Protein AF-A0A7S0XUC6-F1 (afdb_monomer)

Solvent-accessible surface area (backbone atoms only — not comparable to full-atom values): 6441 Å² total; per-residue (Å²): 134,82,80,78,76,74,66,80,40,84,72,42,68,39,82,85,56,59,34,36,38,31,28,46,63,40,21,28,32,37,27,47,69,74,87,72,57,69,74,44,76,76,51,84,89,24,62,99,52,54,32,32,32,38,54,43,52,71,61,37,41,75,78,65,72,34,81,64,13,55,47,69,37,87,84,63,80,49,71,52,65,40,76,45,75,45,78,85,57,82,89,77,89,83,85,70,96,83,60,93,76,76,132

Structure (mmCIF, N/CA/C/O backbone):
data_AF-A0A7S0XUC6-F1
#
_entry.id   AF-A0A7S0XUC6-F1
#
loop_
_atom_site.group_PDB
_atom_site.id
_atom_site.type_symbol
_atom_site.label_atom_id
_atom_site.label_alt_id
_atom_site.label_comp_id
_atom_site.label_asym_id
_atom_site.label_entity_id
_atom_site.label_seq_id
_atom_site.pdbx_PDB_ins_code
_atom_site.Cartn_x
_atom_site.Cartn_y
_atom_site.Cartn_z
_atom_site.occupancy
_atom_site.B_iso_or_equiv
_atom_site.auth_seq_id
_atom_site.auth_comp_id
_atom_site.auth_asym_id
_atom_site.auth_atom_id
_atom_site.pdbx_PDB_model_num
ATOM 1 N N . GLY A 1 1 ? -12.029 23.259 -14.619 1.00 41.38 1 GLY A N 1
ATOM 2 C CA . GLY A 1 1 ? -12.046 21.792 -14.711 1.00 41.38 1 GLY A CA 1
ATOM 3 C C . GLY A 1 1 ? -11.314 21.288 -13.500 1.00 41.38 1 GLY A C 1
ATOM 4 O O . GLY A 1 1 ? -10.176 21.694 -13.332 1.00 41.38 1 GLY A O 1
ATOM 5 N N . GLY A 1 2 ? -11.991 20.574 -12.603 1.00 56.97 2 GLY A N 1
ATOM 6 C CA . GLY A 1 2 ? -11.337 20.017 -11.418 1.00 56.97 2 GLY A CA 1
ATOM 7 C C . GLY A 1 2 ? -10.541 18.786 -11.825 1.00 56.97 2 GLY A C 1
ATOM 8 O O . GLY A 1 2 ? -11.070 17.954 -12.560 1.00 56.97 2 GLY A O 1
ATOM 9 N N . GLU A 1 3 ? -9.287 18.703 -11.396 1.00 72.19 3 GLU A N 1
ATOM 10 C CA . GLU A 1 3 ? -8.514 17.465 -11.467 1.00 72.19 3 GLU A CA 1
ATOM 11 C C . GLU A 1 3 ? -9.314 16.336 -10.811 1.00 72.19 3 GLU A C 1
ATOM 13 O O . GLU A 1 3 ? -9.892 16.513 -9.734 1.00 72.19 3 GLU A O 1
ATOM 18 N N . ALA A 1 4 ? -9.403 15.193 -11.490 1.00 83.12 4 ALA A N 1
ATOM 19 C CA . ALA A 1 4 ? -10.011 14.012 -10.904 1.00 83.12 4 ALA A CA 1
ATOM 20 C C . ALA A 1 4 ? -9.144 13.556 -9.724 1.00 83.12 4 ALA A C 1
ATOM 22 O O . ALA A 1 4 ? -7.920 13.508 -9.831 1.00 83.12 4 ALA A O 1
ATOM 23 N N . LEU A 1 5 ? -9.777 13.229 -8.5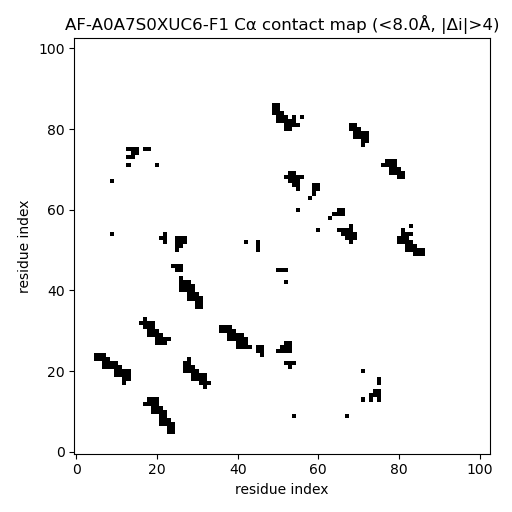98 1.00 88.50 5 LEU A N 1
ATOM 24 C CA . LEU A 1 5 ? -9.053 12.679 -7.457 1.00 88.50 5 LEU A CA 1
ATOM 25 C C . LEU A 1 5 ? -8.447 11.315 -7.836 1.00 88.50 5 LEU A C 1
ATOM 27 O O . LEU A 1 5 ? -9.119 10.543 -8.529 1.00 88.50 5 LEU A O 1
ATOM 31 N N . PRO A 1 6 ? -7.229 10.989 -7.364 1.00 93.62 6 PRO A N 1
ATOM 32 C CA . PRO A 1 6 ? -6.641 9.675 -7.588 1.00 93.62 6 PRO A CA 1
ATOM 33 C C . PRO A 1 6 ? -7.551 8.567 -7.039 1.00 93.62 6 PRO A C 1
ATOM 35 O O . PRO A 1 6 ? -8.195 8.774 -6.000 1.00 93.62 6 PRO A O 1
ATOM 38 N N . PRO A 1 7 ? -7.608 7.395 -7.692 1.00 96.25 7 PRO A N 1
ATOM 39 C CA . PRO A 1 7 ? -8.405 6.276 -7.214 1.00 96.25 7 PRO A CA 1
ATOM 40 C C . PRO A 1 7 ? -7.824 5.689 -5.922 1.00 96.25 7 PRO A C 1
ATOM 42 O O . PRO A 1 7 ? -6.623 5.771 -5.664 1.00 96.25 7 PRO A O 1
ATOM 45 N N . ILE A 1 8 ? -8.689 5.052 -5.137 1.00 97.50 8 ILE A N 1
ATOM 46 C CA . ILE A 1 8 ? -8.289 4.171 -4.039 1.00 97.50 8 ILE A CA 1
ATOM 47 C C . ILE A 1 8 ? -8.059 2.772 -4.614 1.00 97.50 8 ILE A C 1
ATOM 49 O O . ILE A 1 8 ? -8.905 2.266 -5.354 1.00 97.50 8 ILE A O 1
ATOM 53 N N . LEU A 1 9 ? -6.931 2.157 -4.268 1.00 97.62 9 LEU A N 1
ATOM 54 C CA . LEU A 1 9 ? -6.487 0.865 -4.786 1.00 97.62 9 LEU A CA 1
ATOM 55 C C . LEU A 1 9 ? -6.315 -0.157 -3.655 1.00 97.62 9 LEU A C 1
ATOM 57 O O . LEU A 1 9 ? -6.008 0.212 -2.520 1.00 97.62 9 LEU A O 1
ATOM 61 N N . ASP A 1 10 ? -6.538 -1.432 -3.996 1.00 97.19 10 ASP A N 1
ATOM 62 C CA . ASP A 1 10 ? -6.374 -2.616 -3.134 1.00 97.19 10 ASP A CA 1
ATOM 63 C C . ASP A 1 10 ? -6.900 -2.409 -1.704 1.00 97.19 10 ASP A C 1
ATOM 65 O O . ASP A 1 10 ? -6.174 -2.570 -0.733 1.00 97.19 10 ASP A O 1
ATOM 69 N N . ALA A 1 11 ? -8.157 -1.980 -1.552 1.00 97.44 11 ALA A N 1
ATOM 70 C CA . ALA A 1 11 ? -8.744 -1.760 -0.232 1.00 97.44 11 ALA A CA 1
ATOM 71 C C . ALA A 1 11 ? -9.056 -3.091 0.468 1.00 97.44 11 ALA A C 1
ATOM 73 O O . ALA A 1 11 ? -9.778 -3.928 -0.081 1.00 97.44 11 ALA A O 1
ATOM 74 N N . ARG A 1 12 ? -8.570 -3.270 1.702 1.00 97.12 12 ARG A N 1
ATOM 75 C CA . ARG A 1 12 ? -8.785 -4.490 2.490 1.00 97.12 12 ARG A CA 1
ATOM 76 C C . ARG A 1 12 ? -9.181 -4.192 3.920 1.00 97.12 12 ARG A C 1
ATOM 78 O O . ARG A 1 12 ? -8.606 -3.340 4.590 1.00 97.12 12 ARG A O 1
ATOM 85 N N . ILE A 1 13 ? -10.175 -4.934 4.386 1.00 97.06 13 ILE A N 1
ATOM 86 C CA . ILE A 1 13 ? -10.641 -4.885 5.765 1.00 97.06 13 ILE A CA 1
ATOM 87 C C . ILE A 1 13 ? -9.773 -5.799 6.637 1.00 97.06 13 ILE A C 1
ATOM 89 O O . ILE A 1 13 ? -9.380 -6.884 6.205 1.00 97.06 13 ILE A O 1
ATOM 93 N N . CYS A 1 14 ? -9.455 -5.363 7.853 1.00 95.94 14 CYS A N 1
ATOM 94 C CA . CYS A 1 14 ? -8.764 -6.209 8.821 1.00 95.94 14 CYS A CA 1
ATOM 95 C C . CYS A 1 14 ? -9.667 -7.337 9.352 1.00 95.94 14 CYS A C 1
ATOM 97 O O . CYS A 1 14 ? -10.884 -7.341 9.149 1.00 95.94 14 CYS A O 1
ATOM 99 N N . SER A 1 15 ? -9.064 -8.295 10.058 1.00 93.75 15 SER A N 1
ATOM 100 C CA . SER A 1 15 ? -9.723 -9.513 10.550 1.00 93.75 15 SER A CA 1
ATOM 101 C C . SER A 1 15 ? -10.925 -9.242 11.463 1.00 93.75 15 SER A C 1
ATOM 103 O O . SER A 1 15 ? -11.924 -9.956 11.383 1.00 93.75 15 SER A O 1
ATOM 105 N N . ASP A 1 16 ? -10.847 -8.214 12.312 1.00 93.69 16 ASP A N 1
ATOM 106 C CA . ASP A 1 16 ? -11.905 -7.829 13.255 1.00 93.69 16 ASP A CA 1
ATOM 107 C C . ASP A 1 16 ? -12.884 -6.778 12.698 1.00 93.69 16 ASP A C 1
ATOM 109 O O . ASP A 1 16 ? -13.833 -6.385 13.378 1.00 93.69 16 ASP A O 1
ATOM 113 N N . GLY A 1 17 ? -12.678 -6.325 11.459 1.00 96.06 17 GLY A N 1
ATOM 114 C CA . GLY A 1 17 ? -13.538 -5.350 10.797 1.00 96.06 17 GLY A CA 1
ATOM 115 C C . GLY A 1 17 ? -13.380 -3.903 11.270 1.00 96.06 17 GLY A C 1
ATOM 116 O O . GLY A 1 17 ? -14.139 -3.042 10.822 1.00 96.06 17 GLY A O 1
ATOM 117 N N . SER A 1 18 ? -12.439 -3.608 12.170 1.00 95.94 18 SER A N 1
ATOM 118 C CA . SER A 1 18 ? -12.293 -2.284 12.789 1.00 95.94 18 SER A CA 1
ATOM 119 C C . SER A 1 18 ? -11.651 -1.232 11.877 1.00 95.94 18 SER A C 1
ATOM 121 O O . SER A 1 18 ? -11.942 -0.037 12.012 1.00 95.94 18 SER A O 1
ATOM 123 N N . ILE A 1 19 ? -10.805 -1.659 10.936 1.00 96.88 19 ILE A N 1
ATOM 124 C CA . ILE A 1 19 ? -10.083 -0.794 10.002 1.00 96.88 19 ILE A CA 1
ATOM 125 C C . ILE A 1 19 ? -10.132 -1.325 8.566 1.00 96.88 19 ILE A C 1
ATOM 127 O O . ILE A 1 19 ? -10.227 -2.527 8.317 1.00 96.88 19 ILE A O 1
ATOM 131 N N . VAL A 1 20 ? -10.019 -0.401 7.615 1.00 97.81 20 VAL A N 1
ATOM 132 C CA . VAL A 1 20 ? -9.743 -0.677 6.204 1.00 97.81 20 VAL A CA 1
ATOM 133 C C . VAL A 1 20 ? -8.410 -0.033 5.854 1.00 97.81 20 VAL A C 1
ATOM 135 O O . VAL A 1 20 ? -8.244 1.170 6.059 1.00 97.81 20 VAL A O 1
ATOM 138 N N . ALA A 1 21 ? -7.475 -0.824 5.337 1.00 98.25 21 ALA A N 1
ATOM 139 C CA . ALA A 1 21 ? -6.244 -0.339 4.728 1.00 98.25 21 ALA A CA 1
ATOM 140 C C . ALA A 1 21 ? -6.433 -0.202 3.215 1.00 98.25 21 ALA A C 1
ATOM 142 O O . ALA A 1 21 ? -7.244 -0.916 2.625 1.00 98.25 21 ALA A O 1
ATOM 143 N N . PHE A 1 22 ? -5.733 0.740 2.597 1.00 98.56 22 PHE A N 1
ATOM 144 C CA . PHE A 1 22 ? -5.789 0.959 1.154 1.00 98.56 22 PHE A CA 1
ATOM 145 C C . PHE A 1 22 ? -4.621 1.820 0.681 1.00 98.56 22 PHE A C 1
ATOM 147 O O . PHE A 1 22 ? -4.046 2.579 1.464 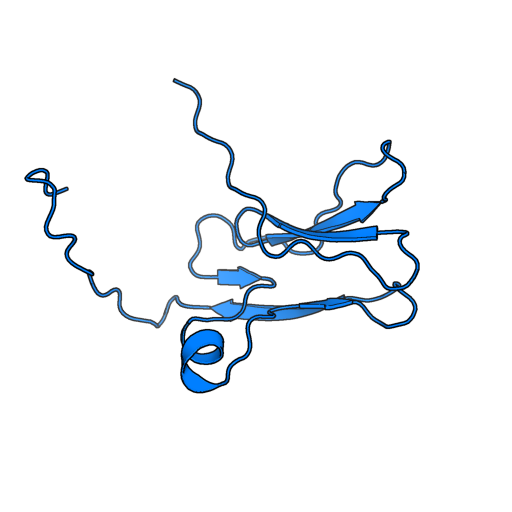1.00 98.56 22 PHE A O 1
ATOM 154 N N . VAL A 1 23 ? -4.317 1.758 -0.614 1.00 98.50 23 VAL A N 1
ATOM 155 C CA . VAL A 1 23 ? -3.344 2.655 -1.243 1.00 98.50 23 VAL A CA 1
ATOM 156 C C . VAL A 1 23 ? -4.073 3.800 -1.934 1.00 98.50 23 VAL A C 1
ATOM 158 O O . VAL A 1 23 ? -5.051 3.596 -2.655 1.00 98.50 23 VAL A O 1
ATOM 161 N N . TRP A 1 24 ? -3.606 5.025 -1.711 1.00 98.12 24 TRP A N 1
ATOM 162 C CA . TRP A 1 24 ? -4.125 6.221 -2.360 1.00 98.12 24 TRP A CA 1
ATOM 163 C C . TRP A 1 24 ? -2.978 7.155 -2.733 1.00 98.12 24 TRP A C 1
ATOM 165 O O . TRP A 1 24 ? -2.229 7.610 -1.872 1.00 98.12 24 TRP A O 1
ATOM 175 N N . ASN A 1 25 ? -2.853 7.451 -4.029 1.00 97.12 25 ASN A N 1
ATOM 176 C CA . ASN A 1 25 ? -1.787 8.298 -4.570 1.00 97.12 25 ASN A CA 1
ATOM 177 C C . ASN A 1 25 ? -0.374 7.837 -4.137 1.00 97.12 25 ASN A C 1
ATOM 179 O O . ASN A 1 25 ? 0.360 8.596 -3.509 1.00 97.12 25 ASN A O 1
ATOM 183 N N . SER A 1 26 ? -0.045 6.569 -4.412 1.00 97.69 26 SER A N 1
ATOM 184 C CA . SER A 1 26 ? 1.239 5.907 -4.091 1.00 97.69 26 SER A CA 1
ATOM 185 C C . SER A 1 26 ? 1.582 5.768 -2.602 1.00 97.69 26 SER A C 1
ATOM 187 O O . SER A 1 26 ? 2.695 5.369 -2.256 1.00 97.69 26 SER A O 1
ATOM 189 N N . GLU A 1 27 ? 0.633 6.060 -1.710 1.00 98.50 27 GLU A N 1
ATOM 190 C CA . GLU A 1 27 ? 0.828 6.007 -0.263 1.00 98.50 27 GLU A CA 1
ATOM 191 C C . GLU A 1 27 ? -0.184 5.092 0.415 1.00 98.50 27 GLU A C 1
ATOM 193 O O . GLU A 1 27 ? -1.343 5.008 0.006 1.00 98.50 27 GLU A O 1
ATOM 198 N N . LEU A 1 28 ? 0.244 4.448 1.496 1.00 98.56 28 LEU A N 1
ATOM 199 C CA . LEU A 1 28 ? -0.583 3.557 2.290 1.00 98.56 28 LEU A CA 1
ATOM 200 C C . LEU A 1 28 ? -1.369 4.343 3.345 1.00 98.56 28 LEU A C 1
ATOM 202 O O . LEU A 1 28 ? -0.828 5.193 4.059 1.00 98.56 28 LEU A O 1
ATOM 206 N N . TYR A 1 29 ? -2.651 4.019 3.469 1.00 98.56 29 TYR A N 1
ATOM 207 C CA . TYR A 1 29 ? -3.589 4.609 4.415 1.00 98.56 29 TYR A CA 1
ATOM 208 C C . TYR A 1 29 ? -4.328 3.537 5.200 1.00 98.56 29 TYR A C 1
ATOM 210 O O . TYR A 1 29 ? -4.500 2.410 4.739 1.00 98.56 29 TYR A O 1
ATOM 218 N N . VAL A 1 30 ? -4.845 3.938 6.359 1.00 98.06 30 VAL A N 1
ATOM 219 C CA . VAL A 1 30 ? -5.857 3.194 7.111 1.00 98.06 30 VAL A CA 1
ATOM 220 C C . VAL A 1 30 ? -6.993 4.113 7.528 1.00 98.06 30 VAL A C 1
ATOM 222 O O . VAL A 1 30 ? -6.783 5.281 7.841 1.00 98.06 30 VAL A O 1
ATOM 225 N N . VAL A 1 31 ? -8.212 3.597 7.583 1.00 98.00 31 VAL A N 1
ATOM 226 C CA . VAL A 1 31 ? -9.373 4.316 8.117 1.00 98.00 31 VAL A CA 1
ATOM 227 C C . VAL A 1 31 ? -10.181 3.392 9.012 1.00 98.00 31 VAL A C 1
ATOM 229 O O . VAL A 1 31 ? -10.295 2.200 8.733 1.00 98.00 31 VAL A O 1
ATOM 232 N N . LYS A 1 32 ? -10.749 3.927 10.096 1.00 97.06 32 LYS A N 1
ATOM 233 C CA . LYS A 1 32 ? -11.687 3.161 10.924 1.00 97.06 32 LYS A CA 1
ATOM 234 C C . LYS A 1 32 ? -13.026 3.012 10.212 1.00 97.06 32 LYS A C 1
ATOM 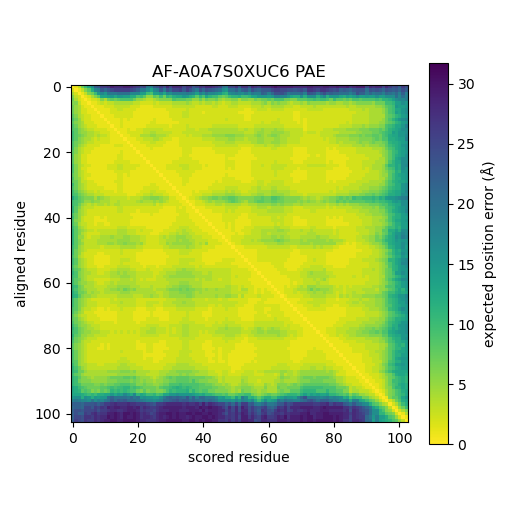236 O O . LYS A 1 32 ? -13.489 3.931 9.541 1.00 97.06 32 LYS A O 1
ATOM 241 N N . THR A 1 33 ? -13.702 1.893 10.436 1.00 96.69 33 THR A N 1
ATOM 242 C CA . THR A 1 33 ? -15.042 1.609 9.890 1.00 96.69 33 THR A CA 1
ATOM 243 C C . THR A 1 33 ? -16.179 2.277 10.680 1.00 96.69 33 THR A C 1
ATOM 245 O O . THR A 1 33 ? -17.345 1.926 10.535 1.00 96.69 33 THR A O 1
ATOM 248 N N . ASP A 1 34 ? -15.863 3.282 11.503 1.00 96.25 34 ASP A N 1
ATOM 249 C CA . ASP A 1 34 ? -16.806 3.985 12.383 1.00 96.25 34 ASP A CA 1
ATOM 250 C C . ASP A 1 34 ? -17.604 5.108 11.689 1.00 96.25 34 ASP A C 1
ATOM 252 O O . ASP A 1 34 ? -18.415 5.779 12.334 1.00 96.25 34 ASP A O 1
ATOM 256 N N . CYS A 1 35 ? -17.352 5.331 10.393 1.00 92.12 35 CYS A N 1
ATOM 257 C CA . CYS A 1 35 ? -17.919 6.401 9.564 1.00 92.12 35 CYS A CA 1
ATOM 258 C C . CYS A 1 35 ? -17.684 7.830 10.096 1.00 92.12 35 CYS A C 1
ATOM 260 O O . CYS A 1 35 ? -18.378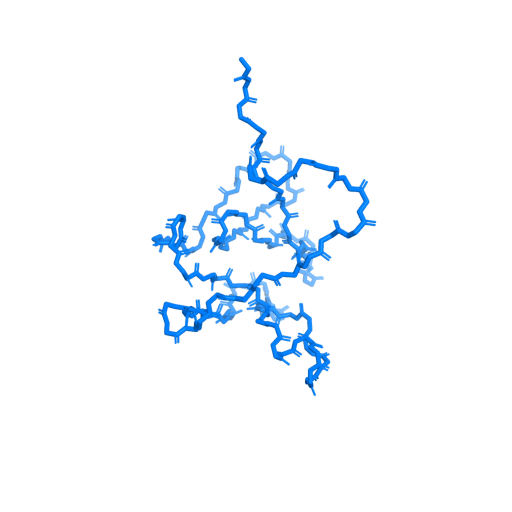 8.762 9.688 1.00 92.12 35 CYS A O 1
ATOM 262 N N . LYS A 1 36 ? -16.734 8.018 11.015 1.00 95.44 36 LYS A N 1
ATOM 263 C CA . LYS A 1 36 ? -16.440 9.303 11.674 1.00 95.44 36 LYS A CA 1
ATOM 264 C C . LYS A 1 36 ? -14.976 9.691 11.543 1.00 95.44 36 LYS A C 1
ATOM 266 O O . LYS A 1 36 ? -14.658 10.876 11.479 1.00 95.44 36 LYS A O 1
ATOM 271 N N . SER A 1 37 ? -14.095 8.701 11.543 1.00 96.44 37 SER A N 1
ATOM 272 C CA . SER A 1 37 ? -12.660 8.896 11.457 1.00 96.44 37 SER A CA 1
ATOM 273 C C . SER A 1 37 ? -12.248 9.230 10.027 1.00 96.44 37 SER A C 1
ATOM 275 O O . SER A 1 37 ? -12.670 8.581 9.072 1.00 96.44 37 SER A O 1
ATOM 277 N N . ALA A 1 38 ? -11.387 10.234 9.884 1.00 97.25 38 ALA A N 1
ATOM 278 C CA . ALA A 1 38 ? -10.703 10.483 8.624 1.00 97.25 38 ALA A CA 1
ATOM 279 C C . ALA A 1 38 ? -9.621 9.410 8.386 1.00 97.25 38 ALA A C 1
ATOM 281 O O . ALA A 1 38 ? -9.102 8.849 9.358 1.00 97.25 38 ALA A O 1
ATOM 282 N N . PRO A 1 39 ? -9.248 9.137 7.124 1.00 97.50 39 PRO A N 1
ATOM 283 C CA . PRO A 1 39 ? -8.103 8.290 6.827 1.00 97.50 39 PRO A CA 1
ATOM 284 C C . PRO A 1 39 ? -6.810 8.819 7.455 1.00 97.50 39 PRO A C 1
ATOM 286 O O . PRO A 1 39 ? -6.488 10.003 7.353 1.00 97.50 39 PRO A O 1
ATOM 289 N N . LEU A 1 40 ? -6.055 7.918 8.071 1.00 97.69 40 LEU A N 1
ATOM 290 C CA . LEU A 1 40 ? -4.710 8.133 8.576 1.00 97.69 40 LEU A CA 1
ATOM 291 C C . LEU A 1 40 ? -3.703 7.660 7.527 1.00 97.69 40 LEU A C 1
ATOM 293 O O . LEU A 1 40 ? -3.734 6.506 7.104 1.00 97.69 40 LEU A O 1
ATOM 297 N N . GLN A 1 41 ? -2.800 8.550 7.133 1.00 98.31 41 GLN A N 1
ATOM 298 C CA . GLN A 1 41 ? -1.683 8.228 6.251 1.00 98.31 41 GLN A CA 1
ATOM 299 C C . GLN A 1 41 ? -0.583 7.500 7.031 1.00 98.31 41 GLN A C 1
ATOM 301 O O . GLN A 1 41 ? -0.156 7.993 8.075 1.00 98.31 41 GLN A O 1
ATOM 306 N N . LEU A 1 42 ? -0.121 6.355 6.525 1.00 98.25 42 LEU A N 1
ATOM 307 C CA . LEU A 1 42 ? 0.942 5.555 7.142 1.00 98.25 42 LEU A CA 1
ATOM 308 C C . LEU A 1 42 ? 2.318 5.796 6.509 1.00 98.25 42 LEU A C 1
ATOM 310 O O . LEU A 1 42 ? 3.325 5.705 7.207 1.00 98.25 42 LEU A O 1
ATOM 314 N N . THR A 1 43 ? 2.370 6.129 5.218 1.00 98.62 43 THR A N 1
ATOM 315 C CA . THR A 1 43 ? 3.616 6.388 4.471 1.00 98.62 43 THR A CA 1
ATOM 316 C C . THR A 1 43 ? 3.579 7.753 3.785 1.00 98.62 43 THR A C 1
ATOM 318 O O . THR A 1 43 ? 2.500 8.269 3.498 1.00 98.62 43 THR A O 1
ATOM 321 N N . THR A 1 44 ? 4.734 8.376 3.544 1.00 98.06 44 THR A N 1
ATOM 322 C CA . THR A 1 44 ? 4.840 9.706 2.915 1.00 98.06 44 THR A CA 1
ATOM 323 C C . THR A 1 44 ? 6.046 9.798 1.969 1.00 98.06 44 THR A C 1
ATOM 325 O O . THR A 1 44 ? 7.009 9.047 2.101 1.00 98.06 44 THR A O 1
ATOM 328 N N . GLY A 1 45 ? 6.020 10.766 1.043 1.00 97.06 45 GLY A N 1
ATOM 329 C CA . GLY A 1 45 ? 7.145 11.113 0.160 1.00 97.06 45 GLY A CA 1
ATOM 330 C C . GLY A 1 45 ? 7.173 10.418 -1.209 1.00 97.06 45 GLY A C 1
ATOM 331 O O . GLY A 1 45 ? 8.100 10.649 -1.976 1.00 97.06 45 GLY A O 1
ATOM 332 N N . SER A 1 46 ? 6.170 9.604 -1.528 1.00 97.25 46 SER A N 1
ATOM 333 C CA . SER A 1 46 ? 6.102 8.782 -2.749 1.00 97.25 46 SER A CA 1
ATOM 334 C C . SER A 1 46 ? 5.183 9.363 -3.830 1.00 97.25 46 SER A C 1
ATOM 336 O O . SER A 1 46 ? 5.193 8.936 -4.977 1.00 97.25 46 SER A O 1
ATOM 338 N N . ARG A 1 47 ? 4.392 10.381 -3.483 1.00 94.81 47 ARG A N 1
ATOM 339 C CA . ARG A 1 47 ? 3.559 11.116 -4.445 1.00 94.81 47 ARG A CA 1
ATOM 340 C C . ARG A 1 47 ? 4.424 11.791 -5.505 1.00 94.81 47 ARG A C 1
ATOM 342 O O . ARG A 1 47 ? 5.407 12.442 -5.157 1.00 94.81 47 ARG A O 1
ATOM 349 N N . ASP A 1 48 ? 4.014 11.660 -6.765 1.00 92.62 48 ASP A N 1
ATOM 350 C CA . ASP A 1 48 ? 4.703 12.218 -7.938 1.00 92.62 48 ASP A CA 1
ATOM 351 C C . ASP A 1 48 ? 6.170 11.756 -8.083 1.00 92.62 48 ASP A C 1
ATOM 353 O O . ASP A 1 48 ? 6.975 12.412 -8.747 1.00 92.62 48 ASP A O 1
ATOM 357 N N . SER A 1 49 ? 6.533 10.630 -7.458 1.00 94.75 49 SER A N 1
ATOM 358 C CA . SER A 1 49 ? 7.848 9.998 -7.579 1.00 94.75 49 SER A CA 1
ATOM 359 C C . SER A 1 49 ? 7.738 8.623 -8.249 1.00 94.75 49 SER A C 1
ATOM 361 O O . SER A 1 49 ? 6.647 8.161 -8.573 1.00 94.75 49 SER A O 1
ATOM 363 N N . ALA A 1 50 ? 8.880 7.965 -8.464 1.00 95.62 50 ALA A N 1
ATOM 364 C CA . ALA A 1 50 ? 8.936 6.582 -8.947 1.00 95.62 50 ALA A CA 1
ATOM 365 C C . ALA A 1 50 ? 8.766 5.546 -7.817 1.00 95.62 50 ALA A C 1
ATOM 367 O O . ALA A 1 50 ? 8.999 4.359 -8.029 1.00 95.62 50 ALA A O 1
ATOM 368 N N . VAL A 1 51 ? 8.417 5.991 -6.605 1.00 98.06 51 VAL A N 1
ATOM 369 C CA . VAL A 1 51 ? 8.241 5.125 -5.439 1.00 98.06 51 VAL A CA 1
ATOM 370 C C . VAL A 1 51 ? 6.758 4.850 -5.218 1.00 98.06 51 VAL A C 1
ATOM 372 O O . VAL A 1 51 ? 5.929 5.752 -5.313 1.00 98.06 51 VAL A O 1
ATOM 375 N N . THR A 1 52 ? 6.417 3.611 -4.874 1.00 98.06 52 THR A N 1
ATOM 376 C CA . THR A 1 52 ? 5.063 3.222 -4.464 1.00 98.06 52 THR A CA 1
ATOM 377 C C . THR A 1 52 ? 5.110 2.414 -3.174 1.00 98.06 52 THR A C 1
ATOM 379 O O . THR A 1 52 ? 5.911 1.490 -3.042 1.00 98.06 52 THR A O 1
ATOM 382 N N . ASN A 1 53 ? 4.230 2.740 -2.225 1.00 98.62 53 ASN A N 1
ATOM 383 C CA . ASN A 1 53 ? 4.059 1.979 -0.988 1.00 98.62 53 ASN A CA 1
ATOM 384 C C . ASN A 1 53 ? 2.771 1.157 -1.027 1.00 98.62 53 ASN A C 1
ATOM 386 O O . ASN A 1 53 ? 1.687 1.700 -1.241 1.00 98.62 53 ASN A O 1
ATOM 390 N N . GLY A 1 54 ? 2.878 -0.138 -0.735 1.00 98.00 54 GLY A N 1
ATOM 391 C CA . GLY A 1 54 ? 1.719 -0.998 -0.509 1.00 98.00 54 GLY A CA 1
ATOM 392 C C . GLY A 1 54 ? 1.083 -1.595 -1.766 1.00 98.00 54 GLY A C 1
ATOM 393 O O . GLY A 1 54 ? 0.030 -2.208 -1.655 1.00 98.00 54 GLY A O 1
ATOM 394 N N . LEU A 1 55 ? 1.682 -1.472 -2.951 1.00 98.12 55 LEU A N 1
A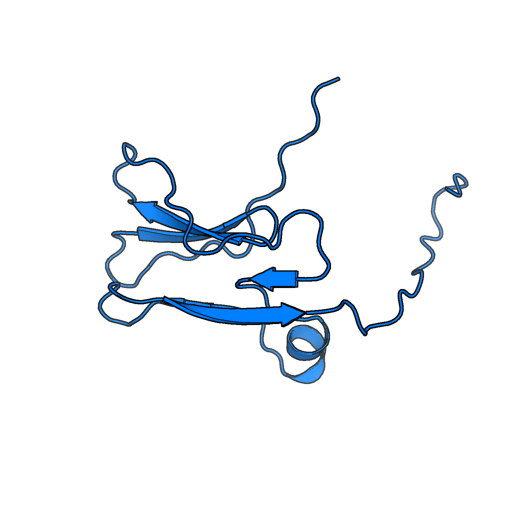TOM 395 C CA . LEU A 1 55 ? 1.229 -2.195 -4.149 1.00 98.12 55 LEU A CA 1
ATOM 396 C C . LEU A 1 55 ? 2.298 -3.181 -4.606 1.00 98.12 55 LEU A C 1
ATOM 398 O O . LEU A 1 55 ? 3.486 -2.903 -4.480 1.00 98.12 55 LEU A O 1
ATOM 402 N N . ALA A 1 56 ? 1.858 -4.322 -5.134 1.00 97.00 56 ALA A N 1
ATOM 403 C CA . ALA A 1 56 ? 2.749 -5.266 -5.795 1.00 97.00 56 ALA A CA 1
ATOM 404 C C . ALA A 1 56 ? 3.246 -4.675 -7.123 1.00 97.00 56 ALA A C 1
ATOM 406 O O . ALA A 1 56 ? 2.448 -4.115 -7.882 1.00 97.00 56 ALA A O 1
ATOM 407 N N . ASP A 1 57 ? 4.536 -4.833 -7.419 1.00 95.19 57 ASP A N 1
ATOM 408 C CA . ASP A 1 57 ? 5.109 -4.434 -8.705 1.00 95.19 57 ASP A CA 1
ATOM 409 C C . ASP A 1 57 ? 4.632 -5.338 -9.859 1.00 95.19 57 ASP A C 1
ATOM 411 O O . ASP A 1 57 ? 3.979 -6.369 -9.663 1.00 95.19 57 ASP A O 1
ATOM 415 N N . TYR A 1 58 ? 4.942 -4.934 -11.092 1.00 92.19 58 TYR A N 1
ATOM 416 C CA . TYR A 1 58 ? 4.531 -5.665 -12.292 1.00 92.19 58 TYR A CA 1
ATOM 417 C C . TYR A 1 58 ? 5.022 -7.122 -12.286 1.00 92.19 58 TYR A C 1
ATOM 419 O O . TYR A 1 58 ? 4.259 -8.041 -12.582 1.00 92.19 58 TYR A O 1
ATOM 427 N N . VAL A 1 59 ? 6.281 -7.348 -11.897 1.00 93.75 59 VAL A N 1
ATOM 428 C CA . VAL A 1 59 ? 6.888 -8.686 -11.894 1.00 93.75 59 VAL A CA 1
ATOM 429 C C . VAL A 1 59 ? 6.237 -9.585 -10.842 1.00 93.75 59 VAL A C 1
ATOM 431 O O . VAL A 1 59 ? 5.961 -10.751 -11.124 1.00 93.75 59 VAL A O 1
ATOM 434 N N . ALA A 1 60 ? 5.935 -9.066 -9.649 1.00 94.88 60 ALA A N 1
ATOM 435 C CA . ALA A 1 60 ? 5.219 -9.819 -8.626 1.00 94.88 60 ALA A CA 1
ATOM 436 C C . ALA A 1 60 ? 3.833 -10.264 -9.105 1.00 94.88 60 ALA A C 1
ATOM 438 O O . ALA A 1 60 ? 3.431 -11.401 -8.834 1.00 94.88 60 ALA A O 1
ATOM 439 N N . GLN A 1 61 ? 3.122 -9.401 -9.832 1.00 93.19 61 GLN A N 1
ATOM 440 C CA . GLN A 1 61 ? 1.799 -9.724 -10.357 1.00 93.19 61 GLN A CA 1
ATOM 441 C C . GLN A 1 61 ? 1.865 -10.789 -11.460 1.00 93.19 61 GLN A C 1
ATOM 443 O O . GLN A 1 61 ? 1.163 -11.797 -11.368 1.00 93.19 61 GLN A O 1
ATOM 448 N N . GLU A 1 62 ? 2.725 -10.605 -12.462 1.00 92.69 62 GLU A N 1
ATOM 449 C CA . GLU A 1 62 ? 2.773 -11.468 -13.651 1.00 92.69 62 GLU A CA 1
ATOM 450 C C . GLU A 1 62 ? 3.491 -12.802 -13.403 1.00 92.69 62 GLU A C 1
ATOM 452 O O . GLU A 1 62 ? 3.000 -13.860 -13.794 1.00 92.69 62 GLU A O 1
ATOM 457 N N . GLU A 1 63 ? 4.639 -12.776 -12.723 1.00 96.25 63 GLU A N 1
ATOM 458 C CA . GLU A 1 63 ? 5.544 -13.933 -12.655 1.00 96.25 63 GLU A CA 1
ATOM 459 C C . GLU A 1 63 ? 5.418 -14.714 -11.341 1.00 96.25 63 GLU A C 1
ATOM 461 O O . GLU A 1 63 ? 5.726 -15.907 -11.280 1.00 96.25 63 GLU A O 1
ATOM 466 N N . MET A 1 64 ? 4.968 -14.058 -10.267 1.00 94.88 64 MET A N 1
ATOM 467 C CA . MET A 1 64 ? 4.871 -14.668 -8.933 1.00 94.88 64 MET A CA 1
ATOM 468 C C . MET A 1 64 ? 3.428 -14.934 -8.492 1.00 94.88 64 MET A C 1
ATOM 470 O O . MET A 1 64 ? 3.218 -15.610 -7.483 1.00 94.88 64 M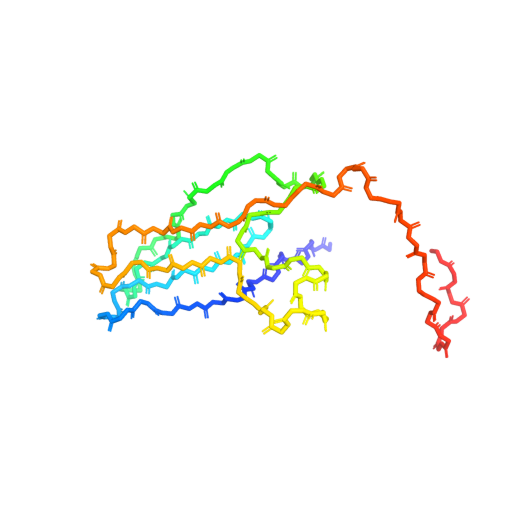ET A O 1
ATOM 474 N N . GLY A 1 65 ? 2.432 -14.403 -9.211 1.00 94.75 65 GLY A N 1
ATOM 475 C CA . GLY A 1 65 ? 1.022 -14.483 -8.826 1.00 94.75 65 GLY A CA 1
ATOM 476 C C . GLY A 1 65 ? 0.707 -13.769 -7.505 1.00 94.75 65 GLY A C 1
ATOM 477 O O . GLY A 1 65 ? -0.232 -14.158 -6.805 1.00 94.75 65 GLY A O 1
ATOM 478 N N . ARG A 1 66 ? 1.499 -12.753 -7.135 1.00 96.19 66 ARG A N 1
ATOM 479 C CA . ARG A 1 66 ? 1.322 -11.951 -5.919 1.00 96.19 66 ARG A CA 1
ATOM 480 C C . ARG A 1 66 ? 0.706 -10.604 -6.278 1.00 96.19 66 ARG A C 1
ATOM 482 O O . ARG A 1 66 ? 1.369 -9.729 -6.818 1.00 96.19 66 ARG A O 1
ATOM 489 N N . TYR A 1 67 ? -0.552 -10.430 -5.891 1.00 95.56 67 TYR A N 1
ATOM 490 C CA . TYR A 1 67 ? -1.326 -9.207 -6.137 1.00 95.56 67 TYR A CA 1
ATOM 491 C C . TYR A 1 67 ? -1.349 -8.245 -4.938 1.00 95.56 67 TYR A C 1
ATOM 493 O O . TYR A 1 67 ? -1.998 -7.208 -4.987 1.00 95.56 67 TYR A O 1
ATOM 501 N N . GLU A 1 68 ? -0.674 -8.606 -3.847 1.00 96.06 68 GLU A N 1
ATOM 502 C CA . GLU A 1 68 ? -0.660 -7.877 -2.575 1.00 96.06 68 GLU A CA 1
ATOM 503 C C . GLU A 1 68 ? 0.674 -7.165 -2.368 1.00 96.06 68 GLU A C 1
ATOM 505 O O . GLU A 1 68 ? 1.729 -7.796 -2.488 1.00 96.06 68 GLU A O 1
ATOM 510 N N . GLY A 1 69 ? 0.619 -5.886 -1.990 1.00 97.81 69 GLY A N 1
ATOM 511 C CA . GLY A 1 69 ? 1.787 -5.104 -1.570 1.00 97.81 69 GLY A CA 1
ATOM 512 C C . GLY A 1 69 ? 1.805 -4.748 -0.080 1.00 97.81 69 GLY A C 1
ATOM 513 O O . GLY A 1 69 ? 2.754 -4.119 0.384 1.00 97.81 69 GLY A O 1
ATOM 514 N N . TYR A 1 70 ? 0.777 -5.125 0.686 1.00 98.50 70 TYR A N 1
ATOM 515 C CA . TYR A 1 70 ? 0.737 -4.939 2.136 1.00 98.50 70 TYR A CA 1
ATOM 516 C C . TYR A 1 70 ? -0.070 -6.036 2.841 1.00 98.50 70 TYR A C 1
ATOM 518 O O . TYR A 1 70 ? -0.936 -6.681 2.251 1.00 98.50 70 TYR A O 1
ATOM 526 N N . TRP A 1 71 ? 0.199 -6.217 4.136 1.00 97.88 71 TRP A N 1
ATOM 527 C CA . TRP A 1 71 ? -0.404 -7.241 4.986 1.00 97.88 71 TRP A CA 1
ATOM 528 C C . TRP A 1 71 ? -0.701 -6.681 6.375 1.00 97.88 71 TRP A C 1
ATOM 530 O O . TRP A 1 71 ? 0.201 -6.244 7.093 1.00 97.88 71 TRP A O 1
ATOM 540 N N . ILE A 1 72 ? -1.975 -6.711 6.763 1.00 97.69 72 ILE A N 1
ATOM 541 C CA . ILE A 1 72 ? -2.426 -6.335 8.107 1.00 97.69 72 ILE A CA 1
ATOM 542 C C . ILE A 1 72 ? -2.145 -7.505 9.059 1.00 97.69 72 ILE A C 1
ATOM 544 O O . ILE A 1 72 ? -2.426 -8.658 8.724 1.00 97.69 72 ILE A O 1
ATOM 548 N N . SER A 1 73 ? -1.596 -7.229 10.243 1.00 96.25 73 SER A N 1
ATOM 549 C CA . SER A 1 73 ? -1.350 -8.259 11.252 1.00 96.25 73 SER A CA 1
ATOM 550 C C . SER A 1 73 ? -2.661 -8.912 11.721 1.00 96.25 73 SER A C 1
ATOM 552 O O . SER A 1 73 ? -3.713 -8.269 11.707 1.00 96.25 73 SER A O 1
ATOM 554 N N . PRO A 1 74 ? -2.641 -10.178 12.182 1.00 94.31 74 PRO A N 1
ATOM 555 C CA . PRO A 1 74 ? -3.858 -10.874 12.613 1.00 94.31 74 PRO A CA 1
ATOM 556 C C . PRO A 1 74 ? -4.638 -10.175 13.736 1.00 94.31 74 PRO A C 1
ATOM 558 O O . PRO A 1 74 ? -5.857 -10.323 13.814 1.00 94.31 74 PRO A O 1
ATOM 561 N N . ASP A 1 75 ? -3.940 -9.426 14.592 1.00 94.38 75 ASP A N 1
ATOM 562 C CA . ASP A 1 75 ? -4.486 -8.629 15.696 1.00 94.38 75 ASP A CA 1
ATOM 563 C C . ASP A 1 75 ? -4.831 -7.179 15.296 1.00 94.38 75 ASP A C 1
ATOM 565 O O . ASP A 1 75 ? -5.231 -6.390 16.145 1.00 94.38 75 ASP A O 1
ATOM 569 N N . SER A 1 76 ? -4.695 -6.826 14.014 1.00 94.38 76 SER A N 1
ATOM 570 C CA . SER A 1 76 ? -5.022 -5.511 13.443 1.00 94.38 76 SER A CA 1
ATOM 571 C C . SER A 1 76 ? -4.222 -4.326 14.008 1.00 94.38 76 SER A C 1
ATOM 573 O O . SER A 1 76 ? -4.651 -3.178 13.886 1.00 94.38 76 SER A O 1
ATOM 575 N N . THR A 1 77 ? -3.055 -4.570 14.616 1.00 93.56 77 THR A N 1
ATOM 576 C CA . THR A 1 77 ? -2.228 -3.517 15.238 1.00 93.56 77 THR A CA 1
ATOM 577 C C . THR A 1 77 ? -1.061 -3.040 14.373 1.00 93.56 77 THR A C 1
ATOM 579 O O . THR A 1 77 ? -0.572 -1.927 14.572 1.00 93.56 77 THR A O 1
ATOM 582 N N . LEU A 1 78 ? -0.614 -3.852 13.412 1.00 96.00 78 LEU A N 1
ATOM 583 C CA . LEU A 1 78 ? 0.537 -3.579 12.556 1.00 96.00 78 LEU A CA 1
ATOM 584 C C . LEU A 1 78 ? 0.184 -3.793 11.084 1.00 96.00 78 LEU A C 1
ATOM 586 O O . LEU A 1 78 ? -0.688 -4.589 10.739 1.00 96.00 78 LEU A O 1
ATOM 590 N N . VAL A 1 79 ? 0.915 -3.108 10.208 1.00 97.69 79 VAL A N 1
ATOM 591 C CA . VAL A 1 79 ? 0.866 -3.337 8.763 1.00 97.69 79 VAL A CA 1
ATOM 592 C C . VAL A 1 79 ? 2.293 -3.499 8.257 1.00 97.69 79 VAL A C 1
ATOM 594 O O . VAL A 1 79 ? 3.120 -2.607 8.436 1.00 97.69 79 VAL A O 1
ATOM 597 N N . ALA A 1 80 ? 2.584 -4.646 7.650 1.00 98.25 80 ALA A N 1
ATOM 598 C CA . ALA A 1 80 ? 3.783 -4.828 6.841 1.00 98.25 80 ALA A CA 1
ATOM 599 C C . ALA A 1 80 ? 3.469 -4.385 5.411 1.00 98.25 80 ALA A C 1
ATOM 601 O O . ALA A 1 80 ? 2.372 -4.643 4.922 1.00 98.25 80 ALA A O 1
ATOM 602 N N . PHE A 1 81 ? 4.408 -3.732 4.735 1.00 98.62 81 PHE A N 1
ATOM 603 C CA . PHE A 1 81 ? 4.217 -3.290 3.357 1.00 98.62 81 PHE A CA 1
ATOM 604 C C . PHE A 1 81 ? 5.521 -3.370 2.573 1.00 98.62 81 PHE A C 1
ATOM 606 O O . PHE A 1 81 ? 6.613 -3.312 3.140 1.00 98.62 81 PHE A O 1
ATOM 613 N N . GLU A 1 82 ? 5.381 -3.509 1.265 1.00 98.25 82 GLU A N 1
ATOM 614 C CA . GLU A 1 82 ? 6.452 -3.360 0.296 1.00 98.25 82 GLU A CA 1
ATOM 615 C C . GLU A 1 82 ? 6.541 -1.900 -0.155 1.00 98.25 82 GLU A C 1
ATOM 617 O O . GLU A 1 82 ? 5.524 -1.254 -0.426 1.00 98.25 82 GLU A O 1
ATOM 622 N N . GLN A 1 83 ? 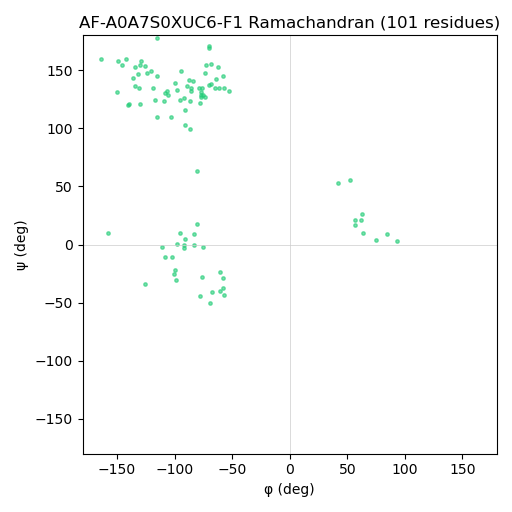7.770 -1.397 -0.242 1.00 98.38 83 GLN A N 1
ATOM 623 C CA . GLN A 1 83 ? 8.093 -0.163 -0.941 1.00 98.38 83 GLN A CA 1
ATOM 624 C C . GLN A 1 83 ? 8.863 -0.530 -2.206 1.00 98.38 83 GLN A C 1
ATOM 626 O O . GLN A 1 83 ? 9.904 -1.183 -2.127 1.00 98.38 83 GLN A O 1
ATOM 631 N N . VAL A 1 84 ? 8.348 -0.097 -3.349 1.00 97.81 84 VAL A N 1
ATOM 632 C CA . VAL A 1 84 ? 8.949 -0.327 -4.664 1.00 97.81 84 VAL A CA 1
ATOM 633 C C . VAL A 1 84 ? 9.503 0.998 -5.166 1.00 97.81 84 VAL A C 1
ATOM 635 O O . VAL A 1 84 ? 8.788 1.993 -5.125 1.00 97.81 84 VAL A O 1
ATOM 638 N N . ASP A 1 85 ? 10.755 1.017 -5.622 1.00 97.69 85 ASP A N 1
ATOM 639 C CA . ASP A 1 85 ? 11.387 2.165 -6.285 1.00 97.69 85 ASP A CA 1
ATOM 640 C C . ASP A 1 85 ? 11.716 1.791 -7.734 1.00 97.69 85 ASP A C 1
ATOM 642 O O . ASP A 1 85 ? 12.611 0.986 -7.999 1.00 97.69 85 ASP A O 1
ATOM 646 N N . GLU A 1 86 ? 10.979 2.381 -8.672 1.00 96.31 86 GLU A N 1
ATOM 647 C CA . GLU A 1 86 ? 11.118 2.141 -10.107 1.00 96.31 86 GLU A CA 1
ATOM 648 C C . GLU A 1 86 ? 12.016 3.181 -10.800 1.00 96.31 86 GLU A C 1
ATOM 650 O O . GLU A 1 86 ? 12.114 3.191 -12.023 1.00 96.31 86 GLU A O 1
ATOM 655 N N . SER A 1 87 ? 12.732 4.042 -10.063 1.00 96.12 87 SER A N 1
ATOM 656 C CA . SER A 1 87 ? 13.585 5.092 -10.655 1.00 96.12 87 SER A CA 1
ATOM 657 C C . SER A 1 87 ? 14.707 4.555 -11.556 1.00 96.12 87 SER A C 1
ATOM 659 O O . SER A 1 87 ? 15.199 5.267 -12.434 1.00 96.12 87 SER A O 1
ATOM 661 N N . GLY A 1 88 ? 15.115 3.298 -11.352 1.00 95.31 88 GLY A N 1
ATOM 662 C CA . GLY A 1 88 ? 16.083 2.585 -12.188 1.00 95.31 88 GLY A CA 1
ATOM 663 C C . GLY A 1 88 ? 15.469 1.769 -13.332 1.00 95.31 88 GLY A C 1
ATOM 664 O O . GLY A 1 88 ? 16.218 1.160 -14.099 1.00 95.31 88 GLY A O 1
ATOM 665 N N . VAL A 1 89 ? 14.138 1.718 -13.446 1.00 93.69 89 VAL A N 1
ATOM 666 C CA . VAL A 1 89 ? 13.421 0.918 -14.445 1.00 93.69 89 VAL A CA 1
ATOM 667 C C . VAL A 1 89 ? 13.172 1.765 -15.700 1.00 93.69 89 VAL A C 1
ATOM 669 O O . VAL A 1 89 ? 12.620 2.860 -15.604 1.00 93.69 89 VAL A O 1
ATOM 672 N N . PRO A 1 90 ? 13.568 1.307 -16.902 1.00 92.81 90 PRO A N 1
ATOM 673 C CA . PRO A 1 90 ? 13.300 2.050 -18.128 1.00 92.81 90 PRO A CA 1
ATOM 674 C C . PRO A 1 90 ? 11.806 2.081 -18.472 1.00 92.81 90 PRO A C 1
ATOM 676 O O . PRO A 1 90 ? 11.129 1.054 -18.438 1.00 92.81 90 PRO A O 1
ATOM 679 N N . GLU A 1 91 ? 11.308 3.240 -18.902 1.00 90.50 91 GLU A N 1
ATOM 680 C CA . GLU A 1 91 ? 9.943 3.365 -19.414 1.00 90.50 91 GLU A CA 1
ATOM 681 C C . GLU A 1 91 ? 9.819 2.785 -20.832 1.00 90.50 91 GLU A C 1
ATOM 683 O O . GLU A 1 91 ? 10.540 3.175 -21.757 1.00 90.50 91 GLU A O 1
ATOM 688 N N . TYR A 1 92 ? 8.838 1.903 -21.030 1.00 89.56 92 TYR A N 1
ATOM 689 C CA . TYR A 1 92 ? 8.480 1.359 -22.339 1.00 89.56 92 TYR A CA 1
ATOM 690 C C . TYR A 1 92 ? 7.041 1.733 -22.698 1.00 89.56 92 TYR A C 1
ATOM 692 O O . TYR A 1 92 ? 6.122 1.608 -21.893 1.00 89.56 92 TYR A O 1
ATOM 700 N N . ARG A 1 93 ? 6.822 2.185 -23.937 1.00 87.50 93 ARG A N 1
ATOM 701 C CA . ARG A 1 93 ? 5.492 2.598 -24.407 1.00 87.50 93 ARG A CA 1
ATOM 702 C C . ARG A 1 93 ? 4.708 1.412 -24.955 1.00 87.50 93 ARG A C 1
ATOM 704 O O . ARG A 1 93 ? 5.130 0.787 -25.926 1.00 87.50 93 ARG A O 1
ATOM 711 N N . ILE A 1 94 ? 3.522 1.178 -24.399 1.00 86.44 94 ILE A N 1
ATOM 712 C CA . ILE A 1 94 ? 2.534 0.248 -24.956 1.00 86.44 94 ILE A CA 1
ATOM 713 C C . ILE A 1 94 ? 1.618 1.032 -25.906 1.00 86.44 94 ILE A C 1
ATOM 715 O O . ILE A 1 94 ? 0.912 1.951 -25.495 1.00 86.44 94 ILE A O 1
ATOM 719 N N . MET A 1 95 ? 1.647 0.699 -27.199 1.00 87.50 95 MET A N 1
ATOM 720 C CA . MET A 1 95 ? 0.851 1.389 -28.223 1.00 87.50 95 MET A CA 1
ATOM 721 C C . MET A 1 95 ? -0.614 0.937 -28.188 1.00 87.50 95 MET A C 1
ATOM 723 O O . MET A 1 95 ? -0.908 -0.234 -28.419 1.00 87.50 95 MET A O 1
ATOM 727 N N . HIS A 1 96 ? -1.545 1.872 -27.987 1.00 73.06 96 HIS A N 1
ATOM 728 C CA . HIS A 1 96 ? -2.981 1.593 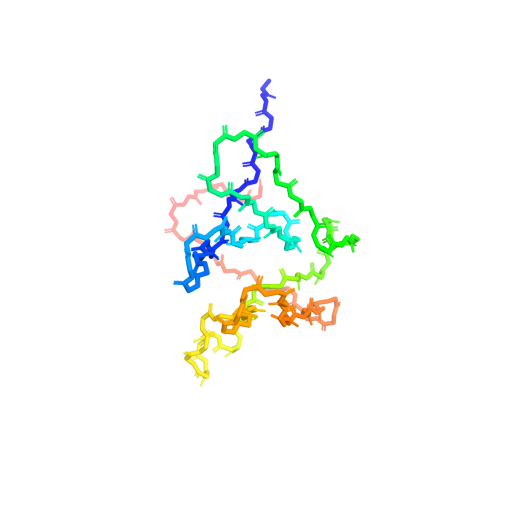-28.041 1.00 73.06 96 HIS A CA 1
ATOM 729 C C . HIS A 1 96 ? -3.527 1.803 -29.468 1.00 73.06 96 HIS A C 1
ATOM 731 O O . HIS A 1 96 ? -3.737 2.935 -29.902 1.00 73.06 96 HIS A O 1
ATOM 737 N N . GLN A 1 97 ? -3.778 0.726 -30.221 1.00 68.12 97 GLN A N 1
ATOM 738 C CA . GLN A 1 97 ? -4.238 0.795 -31.622 1.00 68.12 97 GLN A CA 1
ATOM 739 C C . GLN A 1 97 ? -5.753 1.061 -31.754 1.00 68.12 97 GLN A C 1
ATOM 741 O O . GLN A 1 97 ? -6.502 0.231 -32.261 1.00 68.12 97 GLN A O 1
ATOM 746 N N . GLY A 1 98 ? -6.218 2.224 -31.288 1.00 64.38 98 GLY A N 1
ATOM 747 C CA . GLY A 1 98 ? -7.641 2.602 -31.360 1.00 64.38 98 GLY A CA 1
ATOM 748 C C . GLY A 1 98 ? -7.950 4.101 -31.279 1.00 64.38 98 GLY A C 1
ATOM 749 O O . GLY A 1 98 ? -9.110 4.470 -31.122 1.00 64.38 98 GLY A O 1
ATOM 750 N N . SER A 1 99 ? -6.943 4.972 -31.357 1.00 62.09 99 SER A N 1
ATOM 751 C CA . SER A 1 99 ? -7.115 6.428 -31.372 1.00 62.09 99 SER A CA 1
ATOM 752 C C . SER A 1 99 ? -5.984 7.067 -32.175 1.00 62.09 99 SER A C 1
ATOM 754 O O . SER A 1 99 ? -4.818 6.776 -31.924 1.00 62.09 99 SER A O 1
ATOM 756 N N . ASP A 1 100 ? -6.328 7.960 -33.107 1.00 59.16 100 ASP A N 1
ATOM 757 C CA . ASP A 1 100 ? -5.367 8.711 -33.935 1.00 59.16 100 ASP A CA 1
ATOM 758 C C . ASP A 1 100 ? -4.660 9.845 -33.173 1.00 59.16 100 ASP A C 1
ATOM 760 O O . ASP A 1 100 ? -3.811 10.546 -33.728 1.00 59.16 100 ASP A O 1
ATOM 764 N N . LYS A 1 101 ? -4.998 10.069 -31.899 1.00 53.72 101 LYS A N 1
ATOM 765 C CA . LYS A 1 101 ? -4.281 11.044 -31.075 1.00 53.72 101 LYS A CA 1
ATOM 766 C C . LYS A 1 101 ? -3.071 10.390 -30.430 1.00 53.72 101 LYS A C 1
ATOM 768 O O . LYS A 1 101 ? -3.175 9.717 -29.409 1.00 53.72 101 LYS A O 1
ATOM 773 N N . VAL A 1 102 ? -1.925 10.632 -31.053 1.00 56.62 102 VAL A N 1
ATOM 774 C CA . VAL A 1 102 ? -0.618 10.534 -30.413 1.00 56.62 102 VAL A CA 1
ATOM 775 C C . VAL A 1 102 ? -0.410 11.774 -29.541 1.00 56.62 102 VAL A C 1
ATOM 777 O O . VAL A 1 102 ? -0.524 12.880 -30.058 1.00 56.62 102 VAL A O 1
ATOM 780 N N . GLY A 1 103 ? -0.077 11.575 -28.263 1.00 54.97 103 GLY A N 1
ATOM 781 C CA . GLY A 1 103 ? 0.516 12.602 -27.389 1.00 54.97 103 GLY A CA 1
ATOM 782 C C . GLY A 1 103 ? -0.431 13.669 -26.859 1.00 54.97 103 GLY A C 1
ATOM 783 O O . GLY A 1 103 ? -0.910 14.504 -27.654 1.00 54.97 103 GLY A O 1
#

pLDDT: mean 92.0, st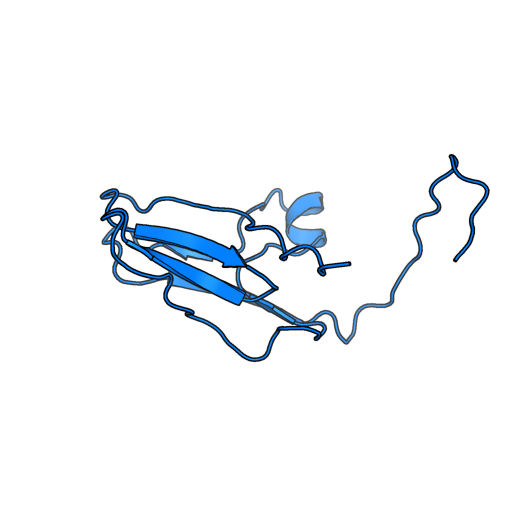d 11.69, range [41.38, 98.62]

Foldseek 3Di:
DDDDAFDWADWDAAPVRQKIWTFGQLWIWIFGPPVPTDIDTDDDDPHPAQKHKWADDPCCVPPVVDGTQKDQDNVRPDMDGDIDRCVVPDDDDDDDPPDPDDD

Sequence (103 aa):
GGEALPPILDARICSDGSIVAFVWNSELYVVKTDCKSAPLQLTTGSRDSAVTNGLADYVAQEEMGRYEGYWISPDSTLVAFEQVDESGVPEYRIMHQGSDKVG

InterPro domains:
  IPR002469 Dipeptidylpeptidase IV, N-terminal domain [PF00930] (7-100)
  IPR050278 Serine protease S9B/DPPIV [PTHR11731] (8-100)

Radius of gyration: 16.36 Å; Cα contacts (8 Å, |Δi|>4): 166; chains: 1; bounding box: 34×36×50 Å

Mean predicted aligned error: 5.68 Å

Secondary structure (DSSP, 8-state):
-PPPPPPEEEEEE-TTSSEEEEEETTEEEEEETTSSPPPEE---S-TTSSEEESS--HHHHHHH----SEEE-TTSS-EEE-EEE-TTSPP-----TT-S---

Organism: Hemiselmis andersenii (NCBI:txid464988)

Nearest PDB structures (foldseek):
  6eoq-assembly2_D  TM=8.336E-01  e=1.191E-04  Homo sapiens
  7y4g-assembly1_A  TM=8.722E-01  e=2.240E-04  Bacteroides thetaiotaomicron
  6eoq-assembly1_C  TM=8.250E-01  e=5.297E-04  Homo sapiens
  5oql-assembly1_L  TM=7.188E-01  e=1.227E+00  Thermochaetoides thermophila DSM 1495
  1jof-assembly1_A  TM=4.994E-01  e=8.696E-01  Neurospora crassa